Protein AF-A0A9E2HJS4-F1 (afdb_monomer)

Mean predicted aligned error: 7.55 Å

Radius of gyration: 12.69 Å; Cα contacts (8 Å, |Δi|>4): 114; chains: 1; bounding box: 22×33×32 Å

Secondary structure (DSSP, 8-state):
------------SS-HHHHHHHHHHHHHHH--SSSS-EEHHHHHHHHHHH-TT--GGGGT-SSHHHHHHHHSSEEEEEEGGGEEEEEEE--

Solvent-accessible surface area (backbone atoms only — not comparable to full-atom values): 5542 Å² total; per-residue (Å²): 139,80,81,87,84,82,79,86,76,55,88,27,90,46,62,54,68,58,56,46,55,56,48,48,55,50,49,63,70,63,36,76,84,70,78,54,64,34,43,47,67,59,48,52,53,51,42,44,70,80,34,71,85,66,53,49,63,54,46,49,26,97,40,64,70,55,46,42,52,73,49,69,51,43,50,76,47,70,32,78,96,79,38,75,41,31,36,27,76,69,120

Foldseek 3Di:
DPDDDDDDQDAQVDDLVVVVVLLQVLLVVQCPVVPQKDFPVSSVVVSCVVPVVDDPVSRRDPDPLVSQVVSVQKDWDADPPRPTIMIGGPD

Nearest PDB structures (foldseek):
  2kzv-assembly1_A  TM=7.580E-01  e=1.040E-03  Chromobacterium violaceum
  5a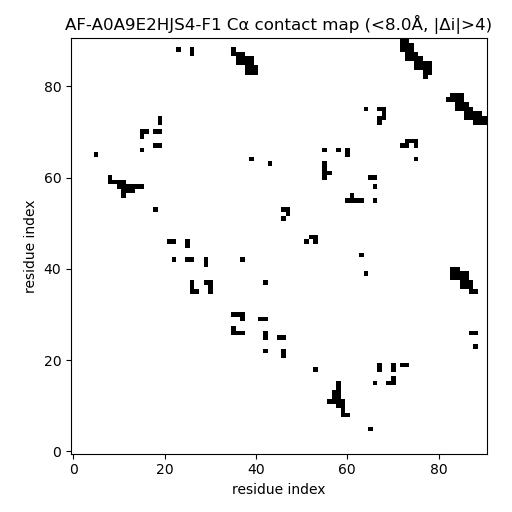48-assembly1_B  TM=6.381E-01  e=1.129E-02  Drosophila melanogaster
  5aim-assembly1_A  TM=5.131E-01  e=1.226E-01  Saccharomyces cerevisiae
  1xma-assembly1_B-2  TM=5.191E-01  e=1.597E-01  Acetivibrio thermocellus
  7am2-assembly1_Ap  TM=5.163E-01  e=1.165E+00  Leishmania tarentolae

pLDDT: mean 78.89, std 14.64, range [33.91, 91.56]

Sequence (91 aa):
AAETGAAPAAPGKRKPAEAARLVAAVIAELDEDGDGWVTVSGLGDRLRNAYPDFDQRTYGHAKLSDLLRATGRFDVQTGAAGGAMRIRDKA

Structure (mmCIF, N/CA/C/O backbone):
data_AF-A0A9E2HJS4-F1
#
_entry.id   AF-A0A9E2HJS4-F1
#
loop_
_atom_site.group_PDB
_atom_site.id
_atom_site.type_symbol
_atom_site.label_atom_id
_atom_site.label_alt_id
_atom_site.label_comp_id
_atom_site.label_asym_id
_atom_site.label_entity_id
_atom_site.label_seq_id
_atom_site.pdbx_PDB_ins_code
_atom_site.Cartn_x
_atom_site.Cartn_y
_atom_site.Cartn_z
_atom_site.occupancy
_atom_site.B_iso_or_equiv
_atom_site.auth_seq_id
_atom_site.auth_comp_id
_atom_site.auth_asym_id
_atom_site.auth_atom_id
_atom_site.pdbx_PDB_model_num
ATOM 1 N N . ALA A 1 1 ? -1.484 -23.287 -4.263 1.00 36.69 1 ALA A N 1
ATOM 2 C CA . ALA A 1 1 ? -2.194 -22.751 -3.089 1.00 36.69 1 ALA A CA 1
ATOM 3 C C . ALA A 1 1 ? -1.450 -21.508 -2.623 1.00 36.69 1 ALA A C 1
ATOM 5 O O . ALA A 1 1 ? -0.282 -21.623 -2.287 1.00 36.69 1 ALA A O 1
ATOM 6 N N . ALA A 1 2 ? -2.070 -20.333 -2.693 1.00 37.75 2 ALA A N 1
ATOM 7 C CA . ALA A 1 2 ? -1.629 -19.164 -1.942 1.00 37.75 2 ALA A CA 1
ATOM 8 C C . ALA A 1 2 ? -2.826 -18.778 -1.088 1.00 37.75 2 ALA A C 1
ATOM 10 O O . ALA A 1 2 ? -3.917 -18.541 -1.603 1.00 37.75 2 ALA A O 1
ATOM 11 N N . GLU A 1 3 ? -2.625 -18.900 0.208 1.00 33.91 3 GLU A N 1
ATOM 12 C CA . GLU A 1 3 ? -3.658 -19.013 1.213 1.00 33.91 3 GLU A CA 1
ATOM 13 C C . GLU A 1 3 ? -4.624 -17.827 1.188 1.00 33.91 3 GLU A C 1
ATOM 15 O O . GLU A 1 3 ? -4.247 -16.651 1.158 1.00 33.91 3 GLU A O 1
ATOM 20 N N . THR A 1 4 ? -5.903 -18.192 1.202 1.00 44.47 4 THR A N 1
ATOM 21 C CA . THR A 1 4 ? -6.965 -17.370 1.759 1.00 44.47 4 THR A CA 1
ATOM 22 C C . THR A 1 4 ? -6.609 -17.119 3.229 1.00 44.47 4 THR A C 1
ATOM 24 O O . THR A 1 4 ? -6.273 -18.062 3.945 1.00 44.47 4 THR A O 1
ATOM 27 N N . GLY A 1 5 ? -6.613 -15.870 3.691 1.00 41.50 5 GLY A N 1
ATOM 28 C CA . GLY A 1 5 ? -6.269 -15.589 5.084 1.00 41.50 5 GLY A CA 1
ATOM 29 C C . GLY A 1 5 ? -6.233 -14.108 5.437 1.00 41.50 5 GLY A C 1
ATOM 30 O O . GLY A 1 5 ? -5.229 -13.460 5.164 1.00 41.50 5 GLY A O 1
ATOM 31 N N . ALA A 1 6 ? -7.332 -13.633 6.039 1.00 46.03 6 ALA A N 1
ATOM 32 C CA . ALA A 1 6 ? -7.451 -12.647 7.137 1.00 46.03 6 ALA A CA 1
ATOM 33 C C . ALA A 1 6 ? -8.887 -12.066 7.098 1.00 46.03 6 ALA A C 1
ATOM 35 O O . ALA A 1 6 ? -9.239 -11.356 6.165 1.00 46.03 6 ALA A O 1
ATOM 36 N N . ALA A 1 7 ? -9.853 -12.568 7.882 1.00 46.25 7 ALA A N 1
ATOM 37 C CA . ALA A 1 7 ? -10.114 -12.299 9.310 1.00 46.25 7 ALA A CA 1
ATOM 38 C C . ALA A 1 7 ? -10.508 -10.823 9.592 1.00 46.25 7 ALA A C 1
ATOM 40 O O . ALA A 1 7 ? -9.938 -9.914 8.999 1.00 46.25 7 ALA A O 1
ATOM 41 N N . PRO A 1 8 ? -11.524 -10.576 10.445 1.00 45.09 8 PRO A N 1
ATOM 42 C CA . PRO A 1 8 ? -12.327 -9.353 10.444 1.00 45.09 8 PRO A CA 1
ATOM 43 C C . PRO A 1 8 ? -11.491 -8.139 10.848 1.00 45.09 8 PRO A C 1
ATOM 45 O O . PRO A 1 8 ? -10.918 -8.105 11.936 1.00 45.09 8 PRO A O 1
ATOM 48 N N . ALA A 1 9 ? -11.429 -7.139 9.967 1.00 49.94 9 ALA A N 1
ATOM 49 C CA . ALA A 1 9 ? -10.754 -5.879 10.232 1.00 49.94 9 ALA A CA 1
ATOM 50 C C . ALA A 1 9 ? -11.334 -5.236 11.502 1.00 49.94 9 ALA A C 1
ATOM 52 O O . ALA A 1 9 ? -12.510 -4.866 11.555 1.00 49.94 9 ALA A O 1
ATOM 53 N N . ALA A 1 10 ? -10.502 -5.106 12.536 1.00 51.41 10 ALA A N 1
ATOM 54 C CA . ALA A 1 10 ? -10.783 -4.200 13.639 1.00 51.41 10 ALA A CA 1
ATOM 55 C C . ALA A 1 10 ? -10.981 -2.783 13.066 1.00 51.41 10 ALA A C 1
ATOM 57 O O . ALA A 1 10 ? -10.302 -2.433 12.097 1.00 51.41 10 ALA A O 1
ATOM 58 N N . PRO A 1 11 ? -11.877 -1.950 13.625 1.00 51.53 11 PRO A N 1
ATOM 59 C CA . PRO A 1 11 ? -12.137 -0.619 13.092 1.00 51.53 11 PRO A CA 1
ATOM 60 C C . PRO A 1 11 ? -10.906 0.278 13.289 1.00 51.53 11 PRO A C 1
ATOM 62 O O . PRO A 1 11 ? -10.738 0.937 14.317 1.00 51.53 11 PRO A O 1
ATOM 65 N N . GLY A 1 12 ? -10.022 0.298 12.290 1.00 55.91 12 GLY A N 1
ATOM 66 C CA . GLY A 1 12 ? -9.036 1.352 12.119 1.00 55.91 12 GLY A CA 1
ATOM 67 C C . GLY A 1 12 ? -9.760 2.693 12.033 1.00 55.91 12 GLY A C 1
ATOM 68 O O . GLY A 1 12 ? -10.816 2.809 11.413 1.00 55.91 12 GLY A O 1
ATOM 69 N N . LYS A 1 13 ? -9.214 3.729 12.676 1.00 62.22 13 LYS A N 1
ATOM 70 C CA . LYS A 1 13 ? -9.841 5.062 12.695 1.00 62.22 13 LYS A CA 1
ATOM 71 C C . LYS A 1 13 ? -9.894 5.720 11.305 1.00 62.22 13 LYS A C 1
ATOM 73 O O . LYS A 1 13 ? -10.645 6.676 11.127 1.00 62.22 13 LYS A O 1
ATOM 78 N N . ARG A 1 14 ? -9.123 5.225 10.325 1.00 70.31 14 ARG A N 1
ATOM 79 C CA . ARG A 1 14 ? -9.107 5.716 8.936 1.00 70.31 14 ARG A CA 1
ATOM 80 C C . ARG A 1 14 ? -9.749 4.728 7.963 1.00 70.31 14 ARG A C 1
ATOM 82 O O . ARG A 1 14 ? -9.686 3.516 8.140 1.00 70.31 14 ARG A O 1
ATOM 89 N N . LYS A 1 15 ? -10.359 5.273 6.905 1.00 78.12 15 LYS A N 1
ATOM 90 C CA . LYS A 1 15 ? -11.087 4.501 5.890 1.00 78.12 15 LYS A CA 1
ATOM 91 C C . LYS A 1 15 ? -10.114 3.851 4.894 1.00 78.12 15 LYS A C 1
ATOM 93 O O . LYS A 1 15 ? -9.305 4.574 4.315 1.00 78.12 15 LYS A O 1
ATOM 98 N N . PRO A 1 16 ? -10.252 2.551 4.580 1.00 76.62 16 PRO A N 1
ATOM 99 C CA . PRO A 1 16 ? -9.408 1.873 3.586 1.00 76.62 16 PRO A CA 1
ATOM 100 C C . PRO A 1 16 ? -9.500 2.499 2.182 1.00 76.62 16 PRO A C 1
ATOM 102 O O . PRO A 1 16 ? -8.552 2.429 1.407 1.00 76.62 16 PRO A O 1
ATOM 105 N N . ALA A 1 17 ? -10.601 3.188 1.866 1.00 81.19 17 ALA A N 1
ATOM 106 C CA . ALA A 1 17 ? -10.756 3.928 0.613 1.00 81.19 17 ALA A CA 1
ATOM 107 C C . ALA A 1 17 ? -9.752 5.088 0.446 1.00 81.19 17 ALA A C 1
ATOM 109 O O . ALA A 1 17 ? -9.357 5.391 -0.678 1.00 81.19 17 ALA A O 1
ATOM 110 N N . GLU A 1 18 ? -9.322 5.734 1.536 1.00 84.75 18 GLU A N 1
ATOM 111 C CA . GLU A 1 18 ? -8.259 6.745 1.453 1.00 84.75 18 GLU A CA 1
ATOM 112 C C . GLU A 1 18 ? -6.916 6.105 1.142 1.00 84.75 18 GLU A C 1
ATOM 114 O O . GLU A 1 18 ? -6.212 6.569 0.248 1.00 84.75 18 GLU A O 1
ATOM 119 N N . ALA A 1 19 ? -6.596 5.003 1.827 1.00 84.75 19 ALA A N 1
ATOM 120 C CA . ALA A 1 19 ? -5.382 4.255 1.545 1.00 84.75 19 ALA A CA 1
ATOM 121 C C . ALA A 1 19 ? -5.326 3.828 0.076 1.00 84.75 19 ALA A C 1
ATOM 123 O O . ALA A 1 19 ? -4.284 3.961 -0.557 1.00 84.75 19 ALA A O 1
ATOM 124 N N . ALA A 1 20 ? -6.462 3.402 -0.482 1.00 86.94 20 ALA A N 1
ATOM 125 C CA . ALA A 1 20 ? -6.553 3.061 -1.890 1.00 86.94 20 ALA A CA 1
ATOM 126 C C . ALA A 1 20 ? -6.215 4.241 -2.807 1.00 86.94 20 ALA A C 1
ATOM 128 O O . ALA A 1 20 ? -5.419 4.099 -3.725 1.00 86.94 20 ALA A O 1
ATOM 129 N N . ARG A 1 21 ? -6.761 5.432 -2.555 1.00 88.56 21 ARG A N 1
ATOM 130 C CA . ARG A 1 21 ? -6.458 6.605 -3.392 1.00 88.56 21 ARG A CA 1
ATOM 131 C C . ARG A 1 21 ? -4.969 6.946 -3.406 1.00 88.56 21 ARG A C 1
ATOM 133 O O . ARG A 1 21 ? -4.423 7.206 -4.472 1.00 88.56 21 ARG A O 1
ATOM 140 N N . LEU A 1 22 ? -4.330 6.911 -2.239 1.00 89.50 22 LEU A N 1
ATOM 141 C CA . LEU A 1 22 ? -2.900 7.194 -2.104 1.00 89.50 22 LEU A CA 1
ATOM 142 C C . LEU A 1 22 ? -2.057 6.139 -2.818 1.00 89.50 22 LEU A C 1
ATOM 144 O O . LEU A 1 22 ? -1.158 6.470 -3.581 1.00 89.50 22 LEU A O 1
ATOM 148 N N . VAL A 1 23 ? -2.389 4.864 -2.618 1.00 89.19 23 VAL A N 1
ATOM 149 C CA . VAL A 1 23 ? -1.704 3.761 -3.289 1.00 89.19 23 VAL A CA 1
ATOM 150 C C . VAL A 1 23 ? -1.850 3.863 -4.804 1.00 89.19 23 VAL A C 1
ATOM 152 O O . VAL A 1 23 ? -0.852 3.727 -5.496 1.00 89.19 23 VAL A O 1
ATOM 155 N N . ALA A 1 24 ? -3.050 4.128 -5.323 1.00 90.06 24 ALA A N 1
ATOM 156 C CA . ALA A 1 24 ? -3.281 4.250 -6.760 1.00 90.06 24 ALA A CA 1
ATOM 157 C C . ALA A 1 24 ? -2.441 5.378 -7.381 1.00 90.06 24 ALA A C 1
ATOM 159 O O . ALA A 1 24 ? -1.857 5.184 -8.443 1.00 90.06 24 ALA A O 1
ATOM 160 N N . ALA A 1 25 ? -2.323 6.522 -6.695 1.00 90.31 25 ALA A N 1
ATOM 161 C CA . ALA A 1 25 ? -1.461 7.616 -7.137 1.00 90.31 25 ALA A CA 1
ATOM 162 C C . ALA A 1 25 ? 0.010 7.183 -7.224 1.00 90.31 25 ALA A C 1
ATOM 164 O O . ALA A 1 25 ? 0.677 7.462 -8.215 1.00 90.31 25 ALA A O 1
ATOM 165 N N . VAL A 1 26 ? 0.499 6.444 -6.223 1.00 91.12 26 VAL A N 1
ATOM 166 C CA . VAL A 1 26 ? 1.880 5.946 -6.234 1.00 91.12 26 VAL A CA 1
ATOM 167 C C . VAL A 1 26 ? 2.099 4.851 -7.275 1.00 91.12 26 VAL A C 1
ATOM 169 O O . VAL A 1 26 ? 3.153 4.826 -7.898 1.00 91.12 26 VAL A O 1
ATOM 172 N N . ILE A 1 27 ? 1.131 3.954 -7.486 1.00 89.69 27 ILE A N 1
ATOM 173 C CA . ILE A 1 27 ? 1.209 2.948 -8.555 1.00 89.69 27 ILE A CA 1
ATOM 174 C C . ILE A 1 27 ? 1.351 3.652 -9.904 1.00 89.69 27 ILE A C 1
ATOM 176 O O . ILE A 1 27 ? 2.235 3.284 -10.659 1.00 89.69 27 ILE A O 1
ATOM 180 N N . ALA A 1 28 ? 0.552 4.688 -10.173 1.00 88.69 28 ALA A N 1
ATOM 181 C CA . ALA A 1 28 ? 0.639 5.447 -11.419 1.00 88.69 28 ALA A CA 1
ATOM 182 C C . ALA A 1 28 ? 1.974 6.199 -11.586 1.00 88.69 28 ALA A C 1
ATOM 184 O O . ALA A 1 28 ? 2.427 6.378 -12.707 1.00 88.69 28 ALA A O 1
ATOM 185 N N . GLU A 1 29 ? 2.611 6.632 -10.492 1.00 88.94 29 GLU A N 1
ATOM 186 C CA . GLU A 1 29 ? 3.971 7.193 -10.542 1.00 88.94 29 GLU A CA 1
ATOM 187 C C . GLU A 1 29 ? 5.051 6.135 -10.791 1.00 88.94 29 GLU A C 1
ATOM 189 O O . GLU A 1 29 ? 6.062 6.432 -11.415 1.00 88.94 29 GLU A O 1
ATOM 194 N N . LEU A 1 30 ? 4.881 4.932 -10.241 1.00 88.56 30 LEU A N 1
ATOM 195 C CA . LEU A 1 30 ? 5.856 3.844 -10.354 1.00 88.56 30 LEU A CA 1
ATOM 196 C C . LEU A 1 30 ? 5.689 3.020 -11.636 1.00 88.56 30 LEU A C 1
ATOM 198 O O . LEU A 1 30 ? 6.605 2.285 -12.001 1.00 88.56 30 LEU A O 1
ATOM 202 N N . ASP A 1 31 ? 4.529 3.100 -12.282 1.00 86.06 31 ASP A N 1
ATOM 203 C CA . ASP A 1 31 ? 4.232 2.454 -13.557 1.00 86.06 31 ASP A CA 1
ATOM 204 C C . ASP A 1 31 ? 4.920 3.195 -14.713 1.00 86.06 31 ASP A C 1
ATOM 206 O O . ASP A 1 31 ? 4.285 3.852 -15.532 1.00 86.06 31 ASP A O 1
ATOM 210 N N . GLU A 1 32 ? 6.248 3.112 -14.766 1.00 75.62 32 GLU A N 1
ATOM 211 C CA . GLU A 1 32 ? 7.034 3.705 -15.856 1.00 75.62 32 GLU A CA 1
ATOM 212 C C . GLU A 1 32 ? 7.097 2.790 -17.089 1.00 75.62 32 GLU A C 1
ATOM 214 O O . GLU A 1 32 ? 7.183 3.267 -18.220 1.00 75.62 32 GLU A O 1
ATOM 219 N N . ASP A 1 33 ? 7.011 1.472 -16.881 1.00 76.38 33 ASP A N 1
ATOM 220 C CA . ASP A 1 33 ? 7.057 0.457 -17.941 1.00 76.38 33 ASP A CA 1
ATOM 221 C C . ASP A 1 33 ? 5.699 0.235 -18.640 1.00 76.38 33 ASP A C 1
ATOM 223 O O . ASP A 1 33 ? 5.641 -0.418 -19.684 1.00 76.38 33 ASP A O 1
ATOM 227 N N . GLY A 1 34 ? 4.597 0.751 -18.082 1.00 75.00 34 GLY A N 1
ATOM 228 C CA . GLY A 1 34 ? 3.245 0.624 -18.644 1.00 75.00 34 GLY A CA 1
ATOM 229 C C . GLY A 1 34 ? 2.634 -0.785 -18.575 1.00 75.00 34 GLY A C 1
ATOM 230 O O . GLY A 1 34 ? 1.591 -1.034 -19.181 1.00 75.00 34 GLY A O 1
ATOM 231 N N . ASP A 1 35 ? 3.264 -1.721 -17.855 1.00 79.12 35 ASP A N 1
ATOM 232 C CA . ASP A 1 35 ? 2.719 -3.064 -17.582 1.00 79.12 35 ASP A CA 1
ATOM 233 C C . ASP A 1 35 ? 1.597 -3.011 -16.520 1.00 79.12 35 ASP A C 1
ATOM 235 O O . ASP A 1 35 ? 0.846 -3.971 -16.328 1.00 79.12 35 ASP A O 1
ATOM 239 N N . GLY A 1 36 ? 1.474 -1.885 -15.806 1.00 81.88 36 GLY A N 1
ATOM 240 C CA . GLY A 1 36 ? 0.523 -1.650 -14.722 1.00 81.88 36 GLY A CA 1
ATOM 241 C C . GLY A 1 36 ? 0.911 -2.328 -13.408 1.00 81.88 36 GLY A C 1
ATOM 242 O O . GLY A 1 36 ? 0.232 -2.142 -1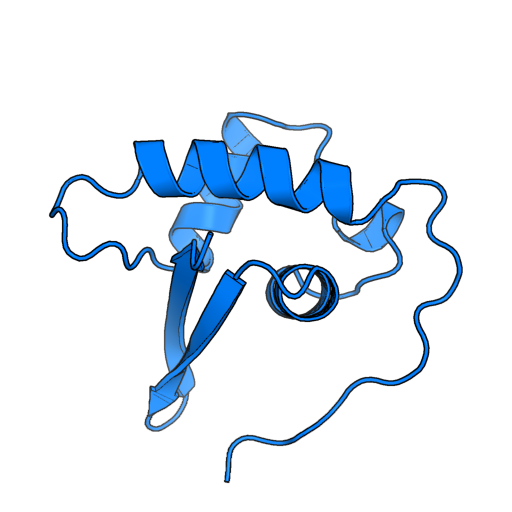2.396 1.00 81.88 36 GLY A O 1
ATOM 243 N N . TRP A 1 37 ? 1.976 -3.136 -13.400 1.00 88.69 37 TRP A N 1
ATOM 244 C CA . TRP A 1 37 ? 2.434 -3.897 -12.243 1.00 88.69 37 TRP A CA 1
ATOM 245 C C . TRP A 1 37 ? 3.647 -3.255 -11.588 1.00 88.69 37 TRP A C 1
ATOM 247 O O . TRP A 1 37 ? 4.727 -3.186 -12.166 1.00 88.69 37 TRP A O 1
ATOM 257 N N . VAL A 1 38 ? 3.509 -2.928 -10.307 1.00 90.44 38 VAL A N 1
ATOM 258 C CA . VAL A 1 38 ? 4.604 -2.385 -9.499 1.00 90.44 38 VAL A CA 1
ATOM 259 C C . VAL A 1 38 ? 4.947 -3.328 -8.353 1.00 90.44 38 VAL A C 1
ATOM 261 O O . VAL A 1 38 ? 4.112 -4.103 -7.876 1.00 90.44 38 VAL A O 1
ATOM 264 N N . THR A 1 39 ? 6.193 -3.300 -7.883 1.00 89.75 39 THR A N 1
ATOM 265 C CA . THR A 1 39 ? 6.594 -4.128 -6.736 1.00 89.75 39 THR A CA 1
ATOM 266 C C . THR A 1 39 ? 6.037 -3.551 -5.435 1.00 89.75 39 THR A C 1
ATOM 268 O O . THR A 1 39 ? 6.095 -2.347 -5.207 1.00 89.75 39 THR A O 1
ATOM 271 N N . VAL A 1 40 ? 5.538 -4.401 -4.533 1.00 88.19 40 VAL A N 1
ATOM 272 C CA . VAL A 1 40 ? 5.027 -3.965 -3.218 1.00 88.19 40 VAL A CA 1
ATOM 273 C C . VAL A 1 40 ? 6.131 -3.317 -2.381 1.00 88.19 40 VAL A C 1
ATOM 275 O O . VAL A 1 40 ? 5.855 -2.385 -1.631 1.00 88.19 40 VAL A O 1
ATOM 278 N N . SER A 1 41 ? 7.379 -3.773 -2.524 1.00 86.25 41 SER A N 1
ATOM 279 C CA . SER A 1 41 ? 8.532 -3.154 -1.863 1.00 86.25 41 SER A CA 1
ATOM 280 C C . SER A 1 41 ? 8.768 -1.726 -2.360 1.00 86.25 41 SER A C 1
ATOM 282 O O . SER A 1 41 ? 8.875 -0.820 -1.540 1.00 86.25 41 SER A O 1
ATOM 284 N N . GLY A 1 42 ? 8.789 -1.515 -3.683 1.00 89.25 42 GLY A N 1
ATOM 285 C CA . GLY A 1 42 ? 8.940 -0.182 -4.273 1.00 89.25 42 GLY A CA 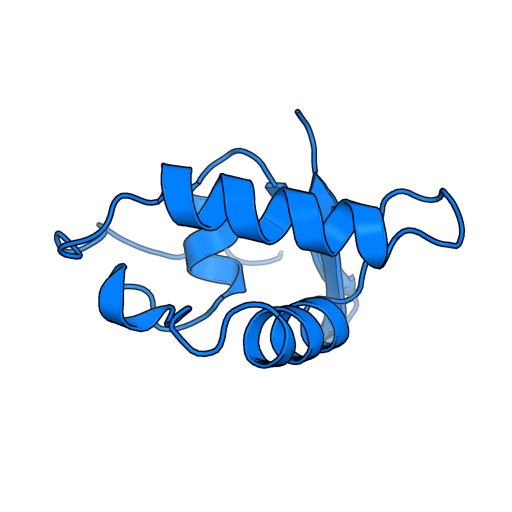1
ATOM 286 C C . GLY A 1 42 ? 7.754 0.728 -3.961 1.00 89.25 42 GLY A C 1
ATOM 287 O O . GLY A 1 42 ? 7.946 1.879 -3.580 1.00 89.25 42 GLY A O 1
ATOM 288 N N . LEU A 1 43 ? 6.532 0.186 -4.012 1.00 90.06 43 LEU A N 1
ATOM 289 C CA . LEU A 1 43 ? 5.323 0.887 -3.589 1.00 90.06 43 LEU A CA 1
ATOM 290 C C . LEU A 1 43 ? 5.436 1.343 -2.135 1.00 90.06 43 LEU A C 1
ATOM 292 O O . LEU A 1 43 ? 5.194 2.506 -1.854 1.00 90.06 43 LEU A O 1
ATOM 296 N N . GLY A 1 44 ? 5.805 0.453 -1.211 1.00 87.88 44 GLY A N 1
ATOM 297 C CA . GLY A 1 44 ? 5.925 0.786 0.208 1.00 87.88 44 GLY A CA 1
ATOM 298 C C . GLY A 1 44 ? 6.972 1.868 0.480 1.00 87.88 44 GLY A C 1
ATOM 299 O O . GLY A 1 44 ? 6.718 2.767 1.281 1.00 87.88 44 GLY A O 1
ATOM 300 N N . ASP A 1 45 ? 8.115 1.811 -0.206 1.00 90.25 45 ASP A N 1
ATOM 301 C CA . ASP A 1 45 ? 9.174 2.816 -0.090 1.00 90.25 45 ASP A CA 1
ATOM 302 C C . ASP A 1 45 ? 8.716 4.182 -0.621 1.00 90.25 45 ASP A C 1
ATOM 304 O O . ASP A 1 45 ? 8.749 5.187 0.096 1.00 90.25 4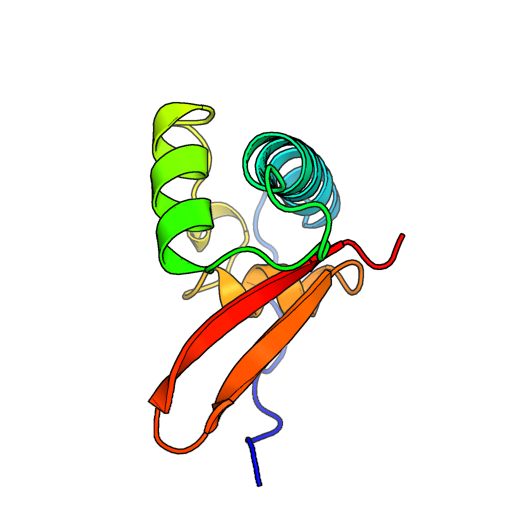5 ASP A O 1
ATOM 308 N N . ARG A 1 46 ? 8.155 4.205 -1.837 1.00 91.56 46 ARG A N 1
ATOM 309 C CA . ARG A 1 46 ? 7.637 5.430 -2.453 1.00 91.56 46 ARG A CA 1
ATOM 310 C C . ARG A 1 46 ? 6.472 6.017 -1.664 1.00 91.56 46 ARG A C 1
ATOM 312 O O . ARG A 1 46 ? 6.421 7.228 -1.492 1.00 91.56 46 ARG A O 1
ATOM 319 N N . LEU A 1 47 ? 5.578 5.185 -1.137 1.00 89.88 47 LEU A N 1
ATOM 320 C CA . LEU A 1 47 ? 4.451 5.607 -0.307 1.00 89.88 47 LEU A CA 1
ATOM 321 C C . LEU A 1 47 ? 4.937 6.233 1.002 1.00 89.88 47 LEU A C 1
ATOM 323 O O . LEU A 1 47 ? 4.390 7.246 1.411 1.00 89.88 47 LEU A O 1
ATOM 327 N N . ARG A 1 48 ? 5.995 5.697 1.622 1.00 87.75 48 ARG A N 1
ATOM 328 C CA . ARG A 1 48 ? 6.609 6.289 2.821 1.00 87.75 48 ARG A CA 1
ATOM 329 C C . ARG A 1 48 ? 7.304 7.621 2.532 1.00 87.75 48 ARG A C 1
ATOM 331 O O . ARG A 1 48 ? 7.329 8.488 3.400 1.00 87.75 48 ARG A O 1
ATOM 338 N N . ASN A 1 49 ? 7.865 7.772 1.334 1.00 90.50 49 ASN A N 1
ATOM 339 C CA . ASN A 1 49 ? 8.515 9.002 0.889 1.00 90.50 49 ASN A CA 1
ATOM 340 C C . ASN A 1 49 ? 7.489 10.092 0.515 1.00 90.50 49 ASN A C 1
ATOM 342 O O . ASN A 1 49 ? 7.568 11.215 1.001 1.00 90.50 49 ASN A O 1
ATOM 346 N N . ALA A 1 50 ? 6.483 9.750 -0.295 1.00 89.56 50 ALA A N 1
ATOM 347 C CA . ALA A 1 50 ? 5.431 10.669 -0.734 1.00 89.56 50 ALA A CA 1
ATOM 348 C C . ALA A 1 50 ? 4.413 10.989 0.375 1.00 89.56 50 ALA A C 1
ATOM 350 O O . ALA A 1 50 ? 3.920 12.112 0.467 1.00 89.56 50 ALA A O 1
ATOM 351 N N . TYR A 1 51 ? 4.107 10.008 1.227 1.00 88.94 51 TYR A N 1
ATOM 352 C CA . TYR A 1 51 ? 3.117 10.101 2.298 1.00 88.94 51 TYR A CA 1
ATOM 353 C C . TYR A 1 51 ? 3.700 9.559 3.613 1.00 88.94 51 TYR A C 1
ATOM 355 O O . TYR A 1 51 ? 3.380 8.443 4.025 1.00 88.94 51 TYR A O 1
ATOM 363 N N . PRO A 1 52 ? 4.527 10.343 4.324 1.00 85.06 52 PRO A N 1
ATOM 364 C CA . PRO A 1 52 ? 5.110 9.919 5.600 1.00 85.06 52 PRO A CA 1
ATOM 365 C C . PRO A 1 52 ? 4.057 9.630 6.686 1.00 85.06 52 PRO A C 1
ATOM 367 O O . PRO A 1 52 ? 4.303 8.826 7.582 1.00 85.06 52 PRO A O 1
ATOM 370 N N . ASP A 1 53 ? 2.866 10.229 6.580 1.00 84.62 53 ASP A N 1
ATOM 371 C CA . ASP A 1 53 ? 1.701 9.958 7.435 1.00 84.62 53 ASP A CA 1
ATOM 372 C C . ASP A 1 53 ? 0.954 8.658 7.087 1.00 84.62 53 ASP A C 1
ATOM 374 O O . ASP A 1 53 ? 0.001 8.269 7.773 1.00 84.62 53 ASP A O 1
ATOM 378 N N . PHE A 1 54 ? 1.320 7.988 5.993 1.00 85.62 54 PHE A N 1
ATOM 379 C CA . PHE A 1 54 ? 0.709 6.722 5.633 1.00 85.62 54 PHE A CA 1
ATOM 380 C C . PHE A 1 54 ? 1.241 5.607 6.536 1.00 85.62 54 PHE A C 1
ATOM 382 O O . PHE A 1 54 ? 2.385 5.172 6.416 1.00 85.62 54 PHE A O 1
ATOM 389 N N . ASP A 1 55 ? 0.371 5.079 7.397 1.00 82.19 55 ASP A N 1
ATOM 390 C CA . ASP A 1 55 ? 0.701 3.941 8.248 1.00 82.19 55 ASP A CA 1
ATOM 391 C C . ASP A 1 55 ? -0.415 2.888 8.233 1.00 82.19 55 ASP A C 1
ATOM 393 O O . ASP A 1 55 ? -1.545 3.131 8.657 1.00 82.19 55 ASP A O 1
ATOM 397 N N . GLN A 1 56 ? -0.085 1.685 7.763 1.00 80.62 56 GLN A N 1
ATOM 398 C CA . GLN A 1 56 ? -0.979 0.520 7.674 1.00 80.62 56 GLN A CA 1
ATOM 399 C C . GLN A 1 56 ? -1.632 0.124 9.013 1.00 80.62 56 GLN A C 1
ATOM 401 O O . GLN A 1 56 ? -2.770 -0.354 9.031 1.00 80.62 56 GLN A O 1
ATOM 406 N N . ARG A 1 57 ? -0.960 0.377 10.145 1.00 81.19 57 ARG A N 1
ATOM 407 C CA . ARG A 1 57 ? -1.459 0.042 11.486 1.00 81.19 57 ARG A CA 1
ATOM 408 C C . ARG A 1 57 ? -2.579 0.995 11.897 1.00 81.19 57 ARG A C 1
ATOM 410 O O . ARG A 1 57 ? -3.484 0.574 12.613 1.00 81.19 57 ARG A O 1
ATOM 417 N N . THR A 1 58 ? -2.590 2.234 11.394 1.00 82.62 58 THR A N 1
ATOM 418 C CA . THR A 1 58 ? -3.709 3.181 11.602 1.00 82.62 58 THR A CA 1
ATOM 419 C C . THR A 1 58 ? -5.014 2.718 10.945 1.00 82.62 58 THR A C 1
ATOM 421 O O . THR A 1 58 ? -6.103 3.065 11.414 1.00 82.62 58 THR A O 1
ATOM 424 N N . TYR A 1 59 ? -4.906 1.878 9.912 1.00 80.81 59 TYR A N 1
ATOM 425 C CA . TYR A 1 59 ? -6.028 1.220 9.242 1.00 80.81 59 TYR A CA 1
ATOM 426 C C . TYR A 1 59 ? -6.381 -0.143 9.857 1.00 80.81 59 TYR A C 1
ATOM 428 O O . TYR A 1 59 ? -7.343 -0.764 9.425 1.00 80.81 59 TYR A O 1
ATOM 436 N N . GLY A 1 60 ? -5.641 -0.609 10.869 1.00 78.56 60 GLY A N 1
ATOM 437 C CA . GLY A 1 60 ? -5.881 -1.902 11.517 1.00 78.56 60 GLY A CA 1
ATOM 438 C C . GLY A 1 60 ? -5.224 -3.100 10.824 1.00 78.56 60 GLY A C 1
ATOM 439 O O . GLY A 1 60 ? -5.526 -4.234 11.185 1.00 78.56 60 GLY A O 1
ATOM 440 N N . HIS A 1 61 ? -4.309 -2.873 9.876 1.00 82.38 61 HIS A N 1
ATOM 441 C CA . HIS A 1 61 ? -3.644 -3.936 9.121 1.00 82.38 61 HIS A CA 1
ATOM 442 C C . HIS A 1 61 ? -2.161 -4.058 9.493 1.00 82.38 61 HIS A C 1
ATOM 444 O O . HIS A 1 61 ? -1.438 -3.068 9.613 1.00 82.38 61 HIS A O 1
ATOM 450 N N . ALA A 1 62 ? -1.680 -5.293 9.654 1.00 79.50 62 ALA A N 1
ATOM 451 C CA . ALA A 1 62 ? -0.278 -5.562 9.990 1.00 79.50 62 ALA A CA 1
ATOM 452 C C . ALA A 1 62 ? 0.665 -5.444 8.782 1.00 79.50 62 ALA A C 1
ATOM 454 O O . ALA A 1 62 ? 1.868 -5.248 8.953 1.00 79.50 62 ALA A O 1
ATOM 455 N N . LYS A 1 63 ? 0.129 -5.597 7.567 1.00 81.81 63 LYS A N 1
ATOM 456 C CA . LYS A 1 63 ? 0.883 -5.602 6.311 1.00 81.81 63 LYS A CA 1
ATOM 457 C C . LYS A 1 63 ? 0.164 -4.762 5.262 1.00 81.81 63 LYS A C 1
ATOM 459 O O . LYS A 1 63 ? -1.059 -4.824 5.161 1.00 81.81 63 LYS A O 1
ATOM 464 N N . LEU A 1 64 ? 0.931 -4.073 4.420 1.00 83.94 64 LEU A N 1
ATOM 465 C CA . LEU A 1 64 ? 0.407 -3.264 3.324 1.00 83.94 64 LEU A CA 1
ATOM 466 C C . LEU A 1 64 ? -0.430 -4.124 2.376 1.00 83.94 64 LEU A C 1
ATOM 468 O O . LEU A 1 64 ? -1.569 -3.786 2.09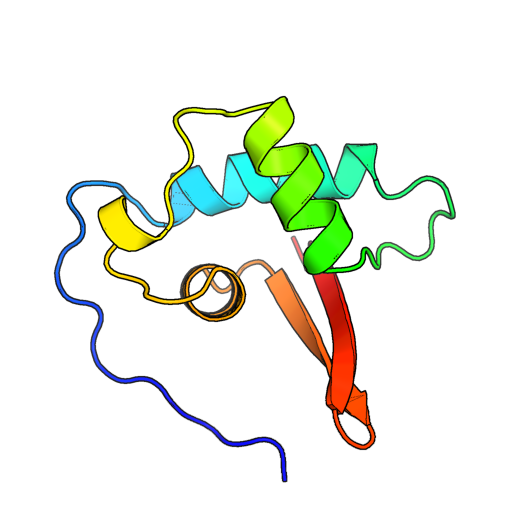6 1.00 83.94 64 LEU A O 1
ATOM 472 N N . SER A 1 65 ? 0.075 -5.293 1.974 1.00 84.31 65 SER A N 1
ATOM 473 C CA . SER A 1 65 ? -0.648 -6.236 1.108 1.00 84.31 65 SER A CA 1
ATOM 474 C C . SER A 1 65 ? -2.021 -6.649 1.649 1.00 84.31 65 SER A C 1
ATOM 476 O O . SER A 1 65 ? -2.928 -6.907 0.864 1.00 84.31 65 SER A O 1
ATOM 478 N N . ASP A 1 66 ? -2.178 -6.712 2.972 1.00 83.88 66 ASP A N 1
ATOM 479 C CA . ASP A 1 66 ? -3.445 -7.057 3.621 1.00 83.88 66 ASP A CA 1
ATOM 480 C C . ASP A 1 66 ? -4.445 -5.896 3.536 1.00 83.88 66 ASP A C 1
ATOM 482 O O . ASP A 1 66 ? -5.571 -6.080 3.080 1.00 83.88 66 ASP A O 1
ATOM 486 N N . LEU A 1 67 ? -3.989 -4.675 3.841 1.00 85.38 67 LEU A N 1
ATOM 487 C CA . LEU A 1 67 ? -4.765 -3.448 3.639 1.00 85.38 67 LEU A CA 1
ATOM 488 C C . LEU A 1 67 ? -5.216 -3.308 2.180 1.00 85.38 67 LEU A C 1
ATOM 490 O O . LEU A 1 67 ? -6.383 -3.042 1.910 1.00 85.38 67 LEU A O 1
ATOM 494 N N . LEU A 1 68 ? -4.300 -3.530 1.236 1.00 85.56 68 LEU A N 1
ATOM 495 C CA . LEU A 1 68 ? -4.554 -3.446 -0.202 1.00 85.56 68 LEU A CA 1
ATOM 496 C C . LEU A 1 68 ? -5.631 -4.435 -0.650 1.00 85.56 68 LEU A C 1
ATOM 498 O O . LEU A 1 68 ? -6.570 -4.043 -1.342 1.00 85.56 68 LEU A O 1
ATOM 502 N N . ARG A 1 69 ? -5.543 -5.689 -0.198 1.00 84.06 69 ARG A N 1
ATOM 503 C CA . ARG A 1 69 ? -6.568 -6.711 -0.447 1.00 84.06 69 ARG A CA 1
ATOM 504 C C . ARG A 1 69 ? -7.910 -6.341 0.181 1.00 84.06 69 ARG A C 1
ATOM 506 O O . ARG A 1 69 ? -8.938 -6.504 -0.470 1.00 84.06 69 ARG A O 1
ATOM 513 N N . ALA A 1 70 ? -7.907 -5.787 1.393 1.00 82.44 70 ALA A N 1
ATOM 514 C CA . ALA A 1 70 ? -9.117 -5.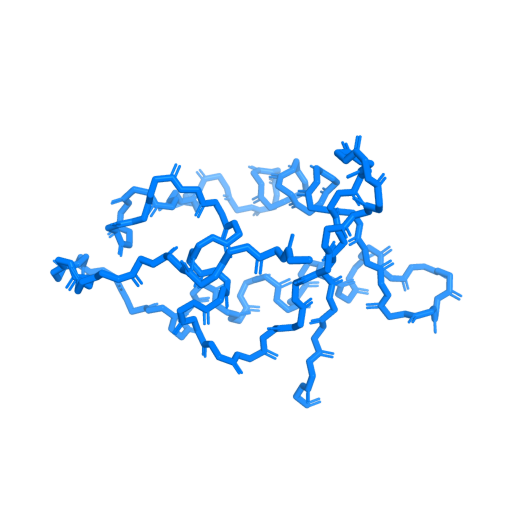335 2.075 1.00 82.44 70 ALA A CA 1
ATOM 515 C C . ALA A 1 70 ? -9.800 -4.151 1.369 1.00 82.44 70 ALA A C 1
ATOM 517 O O . ALA A 1 70 ? -11.017 -4.006 1.460 1.00 82.44 70 ALA A O 1
ATOM 518 N N . THR A 1 71 ? -9.052 -3.322 0.629 1.00 82.62 71 THR A N 1
ATOM 519 C CA . THR A 1 71 ? -9.655 -2.254 -0.188 1.00 82.62 71 THR A CA 1
ATOM 520 C C . THR A 1 71 ? -10.459 -2.786 -1.379 1.00 82.62 71 THR A C 1
ATOM 522 O O . THR A 1 71 ? -11.310 -2.068 -1.898 1.00 82.62 71 THR A O 1
ATOM 525 N N . GLY A 1 72 ? -10.173 -4.009 -1.847 1.00 82.94 72 GLY A N 1
ATOM 526 C CA . GLY A 1 72 ? -10.815 -4.633 -3.009 1.00 82.94 72 GLY A CA 1
ATOM 527 C C . GLY A 1 72 ? -10.536 -3.964 -4.364 1.00 82.94 72 GLY A C 1
ATOM 528 O O . GLY A 1 72 ? -11.043 -4.433 -5.380 1.00 82.94 72 GLY A O 1
ATOM 529 N N . ARG A 1 73 ? -9.747 -2.882 -4.399 1.00 86.88 73 ARG A N 1
ATOM 530 C CA . ARG A 1 73 ? -9.434 -2.115 -5.616 1.00 86.88 73 ARG A CA 1
ATOM 531 C C . ARG A 1 73 ? -8.189 -2.629 -6.343 1.00 86.88 73 ARG A C 1
ATOM 533 O O . ARG A 1 73 ? -8.078 -2.482 -7.556 1.00 86.88 73 ARG A O 1
ATOM 540 N N . PHE A 1 74 ? -7.273 -3.245 -5.601 1.00 89.50 74 PHE A N 1
ATOM 541 C CA . PHE A 1 74 ? -5.979 -3.670 -6.120 1.00 89.50 74 PHE A CA 1
ATOM 542 C C . PHE A 1 74 ? -5.893 -5.172 -6.309 1.00 89.50 74 PHE A C 1
ATOM 544 O O . PHE A 1 74 ? -6.408 -5.955 -5.507 1.00 89.50 74 PHE A O 1
ATOM 551 N N . ASP A 1 75 ? -5.158 -5.560 -7.341 1.00 89.31 75 ASP A N 1
ATOM 552 C CA . ASP A 1 75 ? -4.770 -6.941 -7.574 1.00 89.31 75 ASP A CA 1
ATOM 553 C C . ASP A 1 75 ? -3.373 -7.147 -6.981 1.00 89.31 75 ASP A C 1
ATOM 555 O O . ASP A 1 75 ? -2.426 -6.467 -7.372 1.00 89.31 75 ASP A O 1
ATOM 559 N N . VAL A 1 76 ? -3.260 -8.026 -5.983 1.00 88.69 76 VAL A N 1
ATOM 560 C CA . VAL A 1 76 ? -2.000 -8.308 -5.282 1.00 88.69 76 VAL A CA 1
ATOM 561 C C . VAL A 1 76 ? -1.553 -9.719 -5.628 1.00 88.69 76 VAL A C 1
ATOM 563 O O . VAL A 1 76 ? -2.152 -10.699 -5.167 1.00 88.69 76 VAL A O 1
ATOM 566 N N . GLN A 1 77 ? -0.458 -9.814 -6.377 1.00 87.44 77 GLN A N 1
ATOM 567 C CA . GLN A 1 77 ? 0.103 -11.069 -6.854 1.00 87.44 77 GLN A CA 1
ATOM 568 C C . GLN A 1 77 ? 1.442 -11.356 -6.171 1.00 87.44 77 GLN A C 1
ATOM 570 O O . GLN A 1 77 ? 2.390 -10.578 -6.250 1.00 87.44 77 GLN A O 1
ATOM 575 N N . THR A 1 78 ? 1.550 -12.502 -5.506 1.00 83.94 78 THR A N 1
ATOM 576 C CA . THR A 1 78 ? 2.820 -12.975 -4.939 1.00 83.94 78 THR A CA 1
ATOM 577 C C . THR A 1 78 ? 3.570 -13.783 -5.992 1.00 83.94 78 THR A C 1
ATOM 579 O O . THR A 1 78 ? 2.980 -14.666 -6.615 1.00 83.94 78 THR A O 1
ATOM 582 N N . GLY A 1 79 ? 4.862 -13.510 -6.195 1.00 79.62 79 GLY A N 1
ATOM 583 C CA . GLY A 1 79 ? 5.701 -14.336 -7.063 1.00 79.62 79 GLY A CA 1
ATOM 584 C C . GLY A 1 79 ? 5.768 -15.789 -6.575 1.00 79.62 79 GLY A C 1
ATOM 585 O O . GLY A 1 79 ? 5.728 -16.058 -5.372 1.00 79.62 79 GLY A O 1
ATOM 586 N N . ALA A 1 80 ? 5.872 -16.742 -7.506 1.00 69.88 80 ALA A N 1
ATOM 587 C CA . ALA A 1 80 ? 6.025 -18.155 -7.165 1.00 69.88 80 ALA A CA 1
ATOM 588 C C . ALA A 1 80 ? 7.246 -18.368 -6.244 1.00 69.88 80 ALA A C 1
ATOM 590 O O . ALA A 1 80 ? 8.268 -17.705 -6.405 1.00 69.88 80 ALA A O 1
ATOM 591 N N . ALA A 1 81 ? 7.115 -19.273 -5.267 1.00 68.44 81 ALA A N 1
ATOM 592 C CA . ALA A 1 81 ? 8.152 -19.617 -4.283 1.00 68.44 81 ALA A CA 1
ATOM 593 C C . ALA A 1 81 ? 8.647 -18.459 -3.382 1.00 68.44 81 ALA A C 1
ATOM 595 O O . ALA A 1 81 ? 9.792 -18.465 -2.941 1.00 68.44 81 ALA A O 1
ATOM 596 N N . GLY A 1 82 ? 7.794 -17.471 -3.083 1.00 65.75 82 GLY A N 1
ATOM 597 C CA . GLY A 1 82 ? 8.177 -16.330 -2.236 1.00 65.75 82 GLY A CA 1
ATOM 598 C C . GLY A 1 82 ? 8.910 -15.222 -2.995 1.00 65.75 82 GLY A C 1
ATOM 599 O O . GLY A 1 82 ? 9.564 -14.381 -2.383 1.00 65.75 82 GLY A O 1
ATOM 600 N N . GLY A 1 83 ? 8.799 -15.217 -4.327 1.00 75.94 83 GLY A N 1
ATOM 601 C CA . GLY A 1 83 ? 9.293 -14.132 -5.166 1.00 75.94 83 GLY A CA 1
ATOM 602 C C . GLY A 1 83 ? 8.605 -12.792 -4.882 1.00 75.94 83 GLY A C 1
ATOM 603 O O . GLY A 1 83 ? 7.600 -12.714 -4.169 1.00 75.94 83 GLY A O 1
ATOM 604 N N . ALA A 1 84 ? 9.144 -11.726 -5.480 1.00 81.25 84 ALA A N 1
ATOM 605 C CA . ALA A 1 84 ? 8.685 -10.358 -5.263 1.00 81.25 84 ALA A CA 1
ATOM 606 C C . ALA A 1 84 ? 7.161 -10.222 -5.424 1.00 81.25 84 ALA A C 1
ATOM 608 O O . ALA A 1 84 ? 6.570 -10.664 -6.416 1.00 81.25 84 ALA A O 1
ATOM 609 N N . MET A 1 85 ? 6.535 -9.611 -4.420 1.00 88.00 85 MET A N 1
ATOM 610 C CA . MET A 1 85 ? 5.111 -9.303 -4.426 1.00 88.00 85 MET A CA 1
ATOM 611 C C . MET A 1 85 ? 4.866 -8.106 -5.345 1.00 88.00 85 MET A C 1
ATOM 613 O O . MET A 1 85 ? 5.593 -7.114 -5.285 1.00 88.00 85 MET A O 1
ATOM 617 N N . ARG A 1 86 ? 3.842 -8.211 -6.185 1.00 89.81 86 ARG A N 1
ATOM 618 C CA . ARG A 1 86 ? 3.443 -7.223 -7.184 1.00 89.81 86 ARG A CA 1
ATOM 619 C C . ARG A 1 86 ? 2.036 -6.746 -6.890 1.00 89.81 86 ARG A C 1
ATOM 621 O O . ARG A 1 86 ? 1.223 -7.505 -6.358 1.00 89.81 86 ARG A O 1
ATOM 628 N N . ILE A 1 87 ? 1.747 -5.518 -7.270 1.00 90.06 87 ILE A N 1
ATOM 629 C CA . ILE A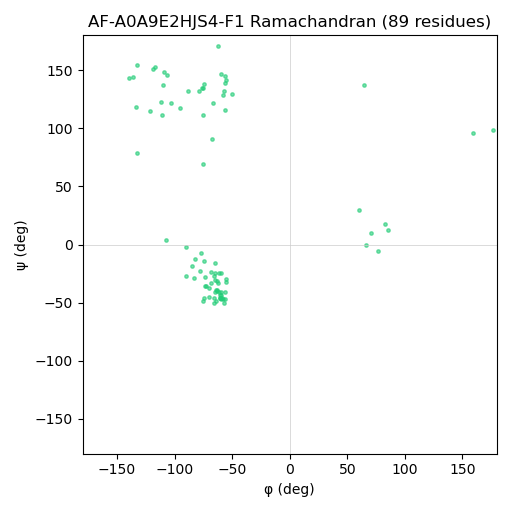 1 87 ? 0.426 -4.925 -7.164 1.00 90.06 87 IL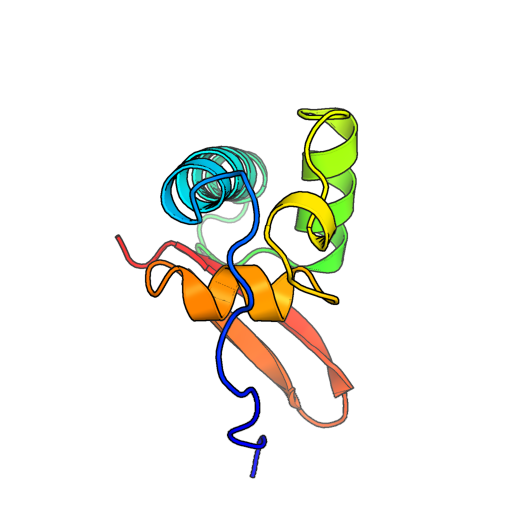E A CA 1
ATOM 630 C C . ILE A 1 87 ? 0.118 -4.101 -8.410 1.00 90.06 87 ILE A C 1
ATOM 632 O O . ILE A 1 87 ? 1.006 -3.444 -8.943 1.00 90.06 87 ILE A O 1
ATOM 636 N N . ARG A 1 88 ? -1.145 -4.127 -8.837 1.00 89.56 88 ARG A N 1
ATOM 637 C CA . ARG A 1 88 ? -1.700 -3.222 -9.851 1.00 89.56 88 ARG A CA 1
ATOM 638 C C . ARG A 1 88 ? -3.039 -2.638 -9.405 1.00 89.56 88 ARG A C 1
ATOM 640 O O . ARG A 1 88 ? -3.761 -3.266 -8.621 1.00 89.56 88 ARG A O 1
ATOM 647 N N . ASP A 1 89 ? -3.383 -1.464 -9.925 1.00 89.62 89 ASP A N 1
ATOM 648 C CA . ASP A 1 89 ? -4.741 -0.911 -9.831 1.00 89.62 89 ASP A CA 1
ATOM 649 C C . ASP A 1 89 ? -5.649 -1.631 -10.840 1.00 89.62 89 ASP A C 1
ATOM 651 O O . ASP A 1 89 ? -5.251 -1.883 -11.976 1.00 89.62 89 ASP A O 1
ATOM 655 N N . LYS A 1 90 ? -6.849 -2.032 -10.407 1.00 82.25 90 LYS A N 1
ATOM 656 C CA . LYS A 1 90 ? -7.848 -2.715 -11.254 1.00 82.25 90 LYS A CA 1
ATOM 657 C C . L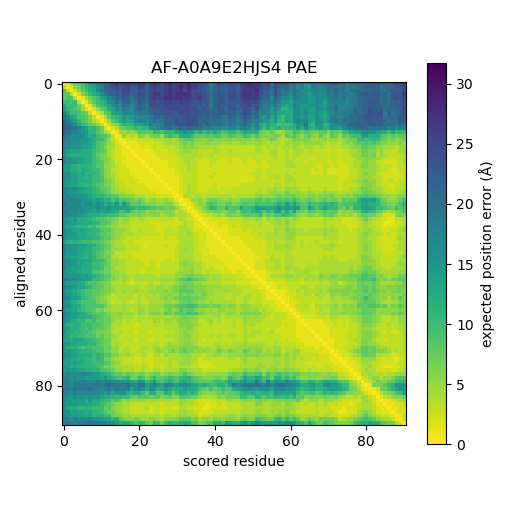YS A 1 90 ? -9.035 -1.800 -11.603 1.00 82.25 90 LYS A C 1
ATOM 659 O O . LYS A 1 90 ? -10.045 -2.280 -12.118 1.00 82.25 90 LYS A O 1
ATOM 664 N N . ALA A 1 91 ? -8.978 -0.540 -11.190 1.00 69.62 91 ALA A N 1
ATOM 665 C CA . ALA A 1 91 ? -10.108 0.377 -11.254 1.00 69.62 91 ALA A CA 1
ATOM 666 C C . ALA A 1 91 ? -10.246 1.087 -12.600 1.00 69.62 91 ALA A C 1
ATOM 668 O O . ALA A 1 91 ? -9.273 1.098 -13.380 1.00 69.62 91 ALA A O 1
#